Protein AF-A0A523GW34-F1 (afdb_monomer_lite)

Sequence (86 aa):
MQLNQYMPRQSAFSLLFSRYINGDITERAWAKLMHTFDKEGLSATERMAYARFMSEMIDESGNGRLNVPSSKEVKDILADLRATRN

pLDDT: mean 75.86, std 13.89, range [39.5, 91.25]

Foldseek 3Di:
DDPPPPPPPQQLVNLLVVCVVVVLADPVLVVQLVVLLPDPPDDPVLNSVLSNVQSVQSVVCVNPDRPRDGSVVSVVVVVVVVVVVD

Structure (mmCIF, N/CA/C/O backbone):
data_AF-A0A523GW34-F1
#
_entry.id   AF-A0A523GW34-F1
#
loop_
_atom_site.group_PDB
_atom_site.id
_atom_site.type_symbol
_atom_site.label_atom_id
_atom_site.label_alt_id
_atom_site.label_comp_id
_atom_site.label_asym_id
_atom_site.label_entity_id
_atom_site.label_seq_id
_atom_site.pdbx_PDB_ins_code
_atom_site.Cartn_x
_atom_site.Cartn_y
_atom_site.Cartn_z
_atom_site.occupancy
_atom_site.B_iso_or_equiv
_atom_site.auth_seq_id
_atom_site.auth_comp_id
_atom_site.auth_asym_id
_atom_site.auth_atom_id
_atom_site.pdbx_PDB_model_num
ATOM 1 N N . MET A 1 1 ? 25.854 -21.979 24.681 1.00 42.22 1 MET A N 1
ATOM 2 C CA . MET A 1 1 ? 25.398 -20.577 24.572 1.00 42.22 1 MET A CA 1
ATOM 3 C C . MET A 1 1 ? 24.470 -20.488 23.373 1.00 42.22 1 MET A C 1
ATOM 5 O O . MET A 1 1 ? 24.950 -20.551 22.251 1.00 42.22 1 MET A O 1
ATOM 9 N N . GLN A 1 2 ? 23.154 -20.466 23.591 1.00 43.91 2 GLN A N 1
ATOM 10 C CA . GLN A 1 2 ? 22.195 -20.210 22.515 1.00 43.91 2 GLN A CA 1
ATOM 11 C C . GLN A 1 2 ? 22.047 -18.694 22.396 1.00 43.91 2 GLN A C 1
ATOM 13 O O . GLN A 1 2 ? 21.574 -18.040 23.324 1.00 43.91 2 GLN A O 1
ATOM 18 N N . LEU A 1 3 ? 22.527 -18.128 21.291 1.00 44.19 3 LEU A N 1
ATOM 19 C CA . LEU A 1 3 ? 22.264 -16.737 20.950 1.00 44.19 3 LEU A CA 1
ATOM 20 C C . LEU A 1 3 ? 20.783 -16.647 20.583 1.00 44.19 3 LEU A C 1
ATOM 22 O O . LEU A 1 3 ? 20.395 -17.023 19.479 1.00 44.19 3 LEU A O 1
ATOM 26 N N . ASN A 1 4 ? 19.963 -16.177 21.524 1.00 43.66 4 ASN A N 1
ATOM 27 C CA . ASN A 1 4 ? 18.636 -15.661 21.217 1.00 43.66 4 ASN A CA 1
ATOM 28 C C . ASN A 1 4 ? 18.834 -14.530 20.208 1.00 43.66 4 ASN A C 1
ATOM 30 O O . ASN A 1 4 ? 19.188 -13.407 20.573 1.00 43.66 4 ASN A O 1
ATOM 34 N N . GLN A 1 5 ? 18.659 -14.848 18.929 1.00 44.81 5 GLN A N 1
ATOM 35 C CA . GLN A 1 5 ? 18.559 -13.858 17.877 1.00 44.81 5 GLN A CA 1
ATOM 36 C C . GLN A 1 5 ? 17.279 -13.068 18.145 1.00 44.81 5 GLN A C 1
ATOM 38 O O . GLN A 1 5 ? 16.198 -13.417 17.677 1.00 44.81 5 GLN A O 1
ATOM 43 N N . TYR A 1 6 ? 17.400 -11.988 18.916 1.00 39.50 6 TYR A N 1
ATOM 44 C CA . TYR A 1 6 ? 16.483 -10.864 18.826 1.00 39.50 6 TYR A CA 1
ATOM 45 C C . TYR A 1 6 ? 16.679 -10.262 17.436 1.00 39.50 6 TYR A C 1
ATOM 47 O O . TYR A 1 6 ? 17.343 -9.244 17.270 1.00 39.50 6 TYR A O 1
ATOM 55 N N . MET A 1 7 ? 16.141 -10.924 16.412 1.00 42.38 7 MET A N 1
ATOM 56 C CA . MET A 1 7 ? 15.817 -10.231 15.180 1.00 42.38 7 MET A CA 1
ATOM 57 C C . MET A 1 7 ? 14.824 -9.148 15.603 1.00 42.38 7 MET A C 1
ATOM 59 O O . MET A 1 7 ? 13.745 -9.498 16.103 1.00 42.38 7 MET A O 1
ATOM 63 N N . PRO A 1 8 ? 15.171 -7.850 15.518 1.00 48.94 8 PRO A N 1
ATOM 64 C CA . PRO A 1 8 ? 14.182 -6.818 15.753 1.00 48.94 8 PRO A CA 1
ATOM 65 C C . PRO A 1 8 ? 13.036 -7.133 14.804 1.00 48.94 8 PRO A C 1
ATOM 67 O O . PRO A 1 8 ? 13.264 -7.341 13.612 1.00 48.94 8 PRO A O 1
ATOM 70 N N . ARG A 1 9 ? 11.822 -7.263 15.346 1.00 55.81 9 ARG A N 1
ATOM 71 C CA . ARG A 1 9 ? 10.619 -7.481 14.547 1.00 55.81 9 ARG A CA 1
ATOM 72 C C . ARG A 1 9 ? 10.523 -6.267 13.624 1.00 55.81 9 ARG A C 1
ATOM 74 O O . ARG A 1 9 ? 10.112 -5.195 14.062 1.00 55.81 9 ARG A O 1
ATOM 81 N N . GLN A 1 10 ? 11.054 -6.406 12.411 1.00 63.53 10 GLN A N 1
ATOM 82 C CA . GLN A 1 10 ? 11.266 -5.293 11.501 1.00 63.53 10 GLN A CA 1
ATOM 83 C C . GLN A 1 10 ? 9.896 -4.664 11.265 1.00 63.53 10 GLN A C 1
ATOM 85 O O . GLN A 1 10 ? 8.921 -5.375 11.012 1.00 63.53 10 GLN A O 1
ATOM 90 N N . SER A 1 11 ? 9.789 -3.349 11.452 1.00 81.38 11 SER A N 1
ATOM 91 C CA . SER A 1 11 ? 8.520 -2.663 11.225 1.00 81.38 11 SER A CA 1
ATOM 92 C C . SER A 1 11 ? 8.065 -2.965 9.798 1.00 81.38 11 SER A C 1
ATOM 94 O O . SER A 1 11 ? 8.854 -2.820 8.863 1.00 81.38 11 SER A O 1
ATOM 96 N N . ALA A 1 12 ? 6.809 -3.385 9.623 1.00 84.31 12 ALA A N 1
ATOM 97 C CA . ALA A 1 12 ? 6.258 -3.696 8.303 1.00 84.31 12 ALA A CA 1
ATOM 98 C C . ALA A 1 12 ? 6.418 -2.513 7.329 1.00 84.31 12 ALA A C 1
ATOM 100 O O . ALA A 1 12 ? 6.657 -2.705 6.142 1.00 84.31 12 ALA A O 1
ATOM 101 N N . PHE A 1 13 ? 6.386 -1.284 7.855 1.00 84.94 13 PHE A N 1
ATOM 102 C CA . PHE A 1 13 ? 6.708 -0.076 7.099 1.00 84.94 13 PHE A CA 1
ATOM 103 C C . PHE A 1 13 ? 8.169 -0.001 6.667 1.00 84.94 13 PHE A C 1
ATOM 105 O O . PHE A 1 13 ? 8.443 0.362 5.530 1.00 84.94 13 PHE A O 1
ATOM 112 N N . SER A 1 14 ? 9.108 -0.329 7.555 1.00 87.12 14 SER A N 1
ATOM 113 C CA . SER A 1 14 ? 10.536 -0.315 7.230 1.00 87.12 14 SER A CA 1
ATOM 114 C C . SER A 1 14 ? 10.874 -1.337 6.147 1.00 87.12 14 SER A C 1
ATOM 116 O O . SER A 1 14 ? 11.661 -1.021 5.262 1.00 87.12 14 SER A O 1
ATOM 118 N N . LEU A 1 15 ? 10.246 -2.517 6.181 1.00 88.06 15 LEU A N 1
ATOM 119 C CA . LEU A 1 15 ? 10.395 -3.535 5.139 1.00 88.06 15 LEU A CA 1
ATOM 120 C C . LEU A 1 15 ? 9.823 -3.064 3.792 1.00 88.06 15 LEU A C 1
ATOM 122 O O . LEU A 1 15 ? 10.465 -3.205 2.753 1.00 88.06 15 LEU A O 1
ATOM 126 N N . LEU A 1 16 ? 8.628 -2.473 3.802 1.00 88.25 16 LEU A N 1
ATOM 127 C CA . LEU A 1 16 ? 8.004 -1.955 2.586 1.00 88.25 16 LEU A CA 1
ATOM 128 C C . LEU A 1 16 ? 8.815 -0.793 1.990 1.00 88.25 16 LEU A C 1
ATOM 130 O O . LEU A 1 16 ? 9.006 -0.720 0.779 1.00 88.25 16 LEU A O 1
ATOM 134 N N . PHE A 1 17 ? 9.349 0.083 2.844 1.00 88.69 17 PHE A N 1
ATOM 135 C CA . PHE A 1 17 ? 10.218 1.179 2.429 1.00 88.69 17 PHE A CA 1
ATOM 136 C C . PHE A 1 17 ? 11.540 0.673 1.841 1.00 88.69 17 PHE A C 1
ATOM 138 O O . PHE A 1 17 ? 11.953 1.151 0.788 1.00 88.69 17 PHE A O 1
ATOM 145 N N . SER A 1 18 ? 12.183 -0.331 2.451 1.00 90.44 18 SER A N 1
ATOM 146 C CA . SER A 1 18 ? 13.418 -0.897 1.892 1.00 90.44 18 SER A CA 1
ATOM 147 C C . SER A 1 18 ? 13.199 -1.525 0.515 1.00 90.44 18 SER A C 1
ATOM 149 O O . SER A 1 18 ? 14.043 -1.371 -0.359 1.00 90.44 18 SER A O 1
ATOM 151 N N . ARG A 1 19 ? 12.046 -2.167 0.289 1.00 87.12 19 ARG A N 1
ATOM 152 C CA . ARG A 1 19 ? 11.670 -2.724 -1.024 1.00 87.12 19 ARG A CA 1
ATOM 153 C C . ARG A 1 19 ? 11.500 -1.649 -2.092 1.00 87.12 19 ARG A C 1
ATOM 155 O O . ARG A 1 19 ? 11.923 -1.836 -3.226 1.00 87.12 19 ARG A O 1
ATOM 162 N N . TYR A 1 20 ? 10.924 -0.505 -1.733 1.00 89.31 20 TYR A N 1
ATOM 163 C CA . TYR A 1 20 ? 10.864 0.644 -2.634 1.00 89.31 20 TYR A CA 1
ATOM 164 C C . TYR A 1 20 ? 12.263 1.154 -3.004 1.00 89.31 20 TYR A C 1
ATOM 166 O O . TYR A 1 20 ? 12.556 1.309 -4.187 1.00 89.31 20 TYR A O 1
ATOM 174 N N . ILE A 1 21 ? 13.155 1.320 -2.022 1.00 91.25 21 ILE A N 1
ATOM 175 C CA . ILE A 1 21 ? 14.542 1.751 -2.270 1.00 91.25 21 ILE A CA 1
ATOM 176 C C . ILE A 1 21 ? 15.307 0.752 -3.152 1.00 91.25 21 ILE A C 1
ATOM 178 O O . ILE A 1 21 ? 16.083 1.168 -4.010 1.00 91.25 21 ILE A O 1
ATOM 182 N N . ASN A 1 22 ? 15.061 -0.549 -2.986 1.00 89.44 22 ASN A N 1
ATOM 183 C CA . ASN A 1 22 ? 15.685 -1.600 -3.794 1.00 89.44 22 ASN A CA 1
ATOM 184 C C . ASN A 1 22 ? 15.097 -1.727 -5.212 1.00 89.44 22 ASN A C 1
ATOM 186 O O . ASN A 1 22 ? 15.640 -2.465 -6.029 1.00 89.44 22 ASN A O 1
ATOM 190 N N . GLY A 1 23 ? 14.013 -1.007 -5.522 1.00 87.12 23 GLY A N 1
ATOM 191 C CA . GLY A 1 23 ? 13.357 -1.043 -6.829 1.00 87.12 23 GLY A CA 1
ATOM 192 C C . GLY A 1 23 ? 12.315 -2.153 -6.998 1.00 87.12 23 GLY A C 1
ATOM 193 O O . GLY A 1 23 ? 11.710 -2.247 -8.065 1.00 87.12 23 GLY A O 1
ATOM 194 N N . ASP A 1 24 ? 12.036 -2.935 -5.951 1.00 86.38 24 ASP A N 1
ATOM 195 C CA . ASP A 1 24 ? 10.997 -3.978 -5.961 1.00 86.38 24 ASP A CA 1
ATOM 196 C C . ASP A 1 24 ? 9.583 -3.372 -6.054 1.00 86.38 24 ASP A C 1
ATOM 198 O O . ASP A 1 24 ? 8.621 -4.028 -6.456 1.00 86.38 24 ASP A O 1
ATOM 202 N N . ILE A 1 25 ? 9.440 -2.094 -5.684 1.00 88.00 25 ILE A N 1
ATOM 203 C CA . ILE A 1 25 ? 8.193 -1.331 -5.769 1.00 88.00 25 ILE A CA 1
ATOM 204 C C . ILE A 1 25 ? 8.405 -0.150 -6.710 1.00 88.00 25 ILE A C 1
ATOM 206 O O . ILE A 1 25 ? 9.209 0.739 -6.452 1.00 88.00 25 ILE A O 1
ATOM 210 N N . THR A 1 26 ? 7.624 -0.097 -7.788 1.00 87.38 26 THR A N 1
ATOM 211 C CA . THR A 1 26 ? 7.637 1.062 -8.695 1.00 87.38 26 THR A CA 1
ATOM 212 C C . THR A 1 26 ? 7.155 2.335 -7.991 1.00 87.38 26 THR A C 1
ATOM 214 O O . THR A 1 26 ? 6.247 2.270 -7.164 1.00 87.38 26 THR A O 1
ATOM 217 N N . GLU A 1 27 ? 7.639 3.507 -8.413 1.00 87.88 27 GLU A N 1
ATOM 218 C CA . GLU A 1 27 ? 7.173 4.815 -7.911 1.00 87.88 27 GLU A CA 1
ATOM 219 C C . GLU A 1 27 ? 5.643 4.952 -7.934 1.00 87.88 27 GLU A C 1
ATOM 221 O O . GLU A 1 27 ? 5.015 5.424 -6.991 1.00 87.88 27 GLU A O 1
ATOM 226 N N . ARG A 1 28 ? 5.004 4.464 -9.003 1.00 86.75 28 ARG A N 1
ATOM 227 C CA . ARG A 1 28 ? 3.543 4.499 -9.139 1.00 86.75 28 ARG A CA 1
ATOM 228 C C . ARG A 1 28 ? 2.843 3.647 -8.078 1.00 86.75 28 ARG A C 1
ATOM 230 O O . ARG A 1 28 ? 1.793 4.043 -7.577 1.00 86.75 28 ARG A O 1
ATOM 237 N N . ALA A 1 29 ? 3.375 2.463 -7.787 1.00 85.56 29 ALA A N 1
ATOM 238 C CA . ALA A 1 29 ? 2.845 1.597 -6.739 1.00 85.56 29 ALA A CA 1
ATOM 239 C C . ALA A 1 29 ? 3.088 2.219 -5.357 1.00 85.56 29 ALA A C 1
ATOM 241 O O . ALA A 1 29 ? 2.166 2.274 -4.548 1.00 85.56 29 ALA A O 1
ATOM 242 N N . TRP A 1 30 ? 4.280 2.774 -5.136 1.00 89.88 30 TRP A N 1
ATOM 243 C CA . TRP A 1 30 ? 4.640 3.478 -3.911 1.00 89.88 30 TRP A CA 1
ATOM 244 C C . TRP A 1 30 ? 3.707 4.659 -3.618 1.00 89.88 30 TRP A C 1
ATOM 246 O O . TRP A 1 30 ? 3.115 4.723 -2.543 1.00 89.88 30 TRP A O 1
ATOM 256 N N . ALA A 1 31 ? 3.453 5.524 -4.601 1.00 88.44 31 ALA A N 1
ATOM 257 C CA . ALA A 1 31 ? 2.531 6.649 -4.456 1.00 88.44 31 ALA A CA 1
ATOM 258 C C . ALA A 1 31 ? 1.105 6.205 -4.071 1.00 88.44 31 ALA A C 1
ATOM 260 O O . ALA A 1 31 ? 0.460 6.839 -3.236 1.00 88.44 31 ALA A O 1
ATOM 261 N N . LYS A 1 32 ? 0.611 5.088 -4.625 1.00 86.12 32 LYS A N 1
ATOM 262 C CA . LYS A 1 32 ? -0.699 4.517 -4.250 1.00 86.12 32 LYS A CA 1
ATOM 263 C C . LYS A 1 32 ? -0.722 3.996 -2.813 1.00 86.12 32 LYS A C 1
ATOM 265 O O . LYS A 1 32 ? -1.732 4.153 -2.121 1.00 86.12 32 LYS A O 1
ATOM 270 N N . LEU A 1 33 ? 0.370 3.372 -2.373 1.00 87.44 33 LEU A N 1
ATOM 271 C CA . LEU A 1 33 ? 0.526 2.892 -1.001 1.00 87.44 33 LEU A CA 1
ATOM 272 C C . LEU A 1 33 ? 0.508 4.066 -0.020 1.00 87.44 33 LEU A C 1
ATOM 274 O O . LEU A 1 33 ? -0.303 4.059 0.904 1.00 87.44 33 LEU A O 1
ATOM 278 N N . MET A 1 34 ? 1.302 5.107 -0.280 1.00 88.38 34 MET A N 1
ATOM 279 C CA . MET A 1 34 ? 1.357 6.311 0.558 1.00 88.38 34 MET A CA 1
ATOM 280 C C . MET A 1 34 ? 0.018 7.045 0.592 1.00 88.38 34 MET A C 1
ATOM 282 O O . MET A 1 34 ? -0.489 7.326 1.672 1.00 88.38 34 MET A O 1
ATOM 286 N N . HIS A 1 35 ? -0.643 7.219 -0.557 1.00 87.19 35 HIS A N 1
ATOM 287 C CA . HIS A 1 35 ? -1.990 7.796 -0.599 1.00 87.19 35 HIS A CA 1
ATOM 288 C C . HIS A 1 35 ? -3.000 7.008 0.251 1.00 87.19 35 HIS A C 1
ATOM 290 O O . HIS A 1 35 ? -3.900 7.581 0.863 1.00 87.19 35 HIS A O 1
ATOM 296 N N . THR A 1 36 ? -2.856 5.684 0.301 1.00 83.94 36 THR A N 1
ATOM 297 C CA . THR A 1 36 ? -3.698 4.841 1.150 1.00 83.94 36 THR A CA 1
ATOM 298 C C . THR A 1 36 ? -3.360 5.036 2.626 1.00 83.94 36 THR A C 1
ATOM 300 O O . THR A 1 36 ? -4.280 5.196 3.420 1.00 83.94 36 THR A O 1
ATOM 303 N N . PHE A 1 37 ? -2.077 5.083 2.997 1.00 83.56 37 PHE A N 1
ATOM 304 C CA . PHE A 1 37 ? -1.642 5.311 4.380 1.00 83.56 37 PHE A CA 1
ATOM 305 C C . PHE A 1 37 ? -2.027 6.688 4.925 1.00 83.56 37 PHE A C 1
ATOM 307 O O . PHE A 1 37 ? -2.418 6.786 6.089 1.00 83.56 37 PHE A O 1
ATOM 314 N N . ASP A 1 38 ? -1.958 7.722 4.091 1.00 82.81 38 ASP A N 1
ATOM 315 C CA . ASP A 1 38 ? -2.282 9.103 4.461 1.00 82.81 38 ASP A CA 1
ATOM 316 C C . ASP A 1 38 ? -3.789 9.348 4.580 1.00 82.81 38 ASP A C 1
ATOM 318 O O . ASP A 1 38 ? -4.223 10.382 5.089 1.00 82.81 38 ASP A O 1
ATOM 322 N N . LYS A 1 39 ? -4.614 8.388 4.153 1.00 78.69 39 LYS A N 1
ATOM 323 C CA . LYS A 1 39 ? -6.065 8.504 4.221 1.00 78.69 39 LYS A CA 1
ATOM 324 C C . LYS A 1 39 ? -6.539 8.593 5.671 1.00 78.69 39 LYS A C 1
ATOM 326 O O . LYS A 1 39 ? -6.227 7.743 6.513 1.00 78.69 39 LYS A O 1
ATOM 331 N N . GLU A 1 40 ? -7.352 9.608 5.944 1.00 70.62 40 GLU A N 1
ATOM 332 C CA . GLU A 1 40 ? -8.036 9.748 7.225 1.00 70.62 40 GLU A CA 1
ATOM 333 C C . GLU A 1 40 ? -8.917 8.518 7.503 1.00 70.62 40 GLU A C 1
ATOM 335 O O . GLU A 1 40 ? -9.604 8.001 6.616 1.00 70.62 40 GLU A O 1
ATOM 340 N N . GLY A 1 41 ? -8.880 8.032 8.747 1.00 71.88 41 GLY A N 1
ATOM 341 C CA . GLY A 1 41 ? -9.680 6.889 9.201 1.00 71.88 41 GLY A CA 1
ATOM 342 C C . GLY A 1 41 ? -8.959 5.537 9.242 1.00 71.88 41 GLY A C 1
ATOM 343 O O . GLY A 1 41 ? -9.586 4.557 9.652 1.00 71.88 41 GLY A O 1
ATOM 344 N N . LEU A 1 42 ? -7.673 5.473 8.872 1.00 78.94 42 LEU A N 1
ATOM 345 C CA . LEU A 1 42 ? -6.806 4.326 9.167 1.00 78.94 42 LEU A CA 1
ATOM 346 C C . LEU A 1 42 ? -6.091 4.503 10.507 1.00 78.94 42 LEU A C 1
ATOM 348 O O . LEU A 1 42 ? -5.296 5.430 10.679 1.00 78.94 42 LEU A O 1
ATOM 352 N N . SER A 1 43 ? -6.310 3.570 11.427 1.00 83.69 43 SER A N 1
ATOM 353 C CA . SER A 1 43 ? -5.525 3.444 12.655 1.00 83.69 43 SER A CA 1
ATOM 354 C C . SER A 1 43 ? -4.083 3.009 12.365 1.00 83.69 43 SER A C 1
ATOM 356 O O . SER A 1 43 ? -3.786 2.406 11.331 1.00 83.69 43 SER A O 1
ATOM 358 N N . ALA A 1 44 ? -3.174 3.251 13.313 1.00 81.19 44 ALA A N 1
ATOM 359 C CA . ALA A 1 44 ? -1.788 2.787 13.208 1.00 81.19 44 ALA A CA 1
ATOM 360 C C . ALA A 1 44 ? -1.698 1.264 12.976 1.00 81.19 44 ALA A C 1
ATOM 362 O O . ALA A 1 44 ? -0.889 0.804 12.173 1.00 81.19 44 ALA A O 1
ATOM 363 N N . THR A 1 45 ? -2.569 0.485 13.624 1.00 82.06 45 THR A N 1
ATOM 364 C CA . THR A 1 45 ? -2.643 -0.972 13.456 1.00 82.06 45 THR A CA 1
ATOM 365 C C . THR A 1 45 ? -3.063 -1.373 12.046 1.00 82.06 45 THR A C 1
ATOM 367 O O . THR A 1 45 ? -2.444 -2.260 11.464 1.00 82.06 45 THR A O 1
ATOM 370 N N . GLU A 1 46 ? -4.061 -0.705 11.466 1.00 82.00 46 GLU A N 1
ATOM 371 C CA . GLU A 1 46 ? -4.514 -0.979 10.094 1.00 82.00 46 GLU A CA 1
ATOM 372 C C . GLU A 1 46 ? -3.441 -0.606 9.067 1.00 82.00 46 GLU A C 1
ATOM 374 O O . GLU A 1 46 ? -3.204 -1.363 8.127 1.00 82.00 46 GLU A O 1
ATOM 379 N N . ARG A 1 47 ? -2.715 0.500 9.282 1.00 84.81 47 ARG A N 1
ATOM 380 C CA . ARG A 1 47 ? -1.571 0.871 8.433 1.00 84.81 47 ARG A CA 1
ATOM 381 C C . ARG A 1 47 ? -0.465 -0.187 8.492 1.00 84.81 47 ARG A C 1
ATOM 383 O O . ARG A 1 47 ? 0.060 -0.576 7.455 1.00 84.81 47 ARG A O 1
ATOM 390 N N . MET A 1 48 ? -0.133 -0.699 9.680 1.00 84.06 48 MET A N 1
ATOM 391 C CA . MET A 1 48 ? 0.860 -1.776 9.821 1.00 84.06 48 MET A CA 1
ATOM 392 C C . MET A 1 48 ? 0.400 -3.089 9.178 1.00 84.06 48 MET A C 1
ATOM 394 O O . MET A 1 48 ? 1.200 -3.753 8.521 1.00 84.06 48 MET A O 1
ATOM 398 N N . ALA A 1 49 ? -0.873 -3.458 9.343 1.00 84.00 49 ALA A N 1
ATOM 399 C CA . ALA A 1 49 ? -1.444 -4.649 8.718 1.00 84.00 49 ALA A CA 1
ATOM 400 C C . ALA A 1 49 ? -1.413 -4.544 7.187 1.00 84.00 49 ALA A C 1
ATOM 402 O O . ALA A 1 49 ? -0.988 -5.484 6.518 1.00 84.00 49 ALA A O 1
ATOM 403 N N . TYR A 1 50 ? -1.765 -3.377 6.640 1.00 84.50 50 TYR A N 1
ATOM 404 C CA . TYR A 1 50 ? -1.699 -3.121 5.204 1.00 84.50 50 TYR A CA 1
ATOM 405 C C . TYR A 1 50 ? -0.258 -3.165 4.675 1.00 84.50 50 TYR A C 1
ATOM 407 O O . TYR A 1 50 ? 0.007 -3.814 3.668 1.00 84.50 50 TYR A O 1
ATOM 415 N N . ALA A 1 51 ? 0.706 -2.561 5.381 1.00 87.31 51 ALA A N 1
ATOM 416 C CA . ALA A 1 51 ? 2.117 -2.621 4.992 1.00 87.31 51 ALA A CA 1
ATOM 417 C C . ALA A 1 51 ? 2.669 -4.059 4.975 1.00 87.31 51 ALA A C 1
ATOM 419 O O . ALA A 1 51 ? 3.448 -4.423 4.089 1.00 87.31 51 ALA A O 1
ATOM 420 N N . ARG A 1 52 ? 2.239 -4.887 5.935 1.00 85.69 52 ARG A N 1
ATOM 421 C CA . ARG A 1 52 ? 2.603 -6.305 5.993 1.00 85.69 52 ARG A CA 1
ATOM 422 C C . ARG A 1 52 ? 2.008 -7.077 4.818 1.00 85.69 52 ARG A C 1
ATOM 424 O O . ARG A 1 52 ? 2.764 -7.722 4.103 1.00 85.69 52 ARG A O 1
ATOM 431 N N . PHE A 1 53 ? 0.703 -6.937 4.590 1.00 84.94 53 PHE A N 1
ATOM 432 C CA . PHE A 1 53 ? 0.008 -7.559 3.461 1.00 84.94 53 PHE A CA 1
ATOM 433 C C . PHE A 1 53 ? 0.691 -7.231 2.129 1.00 84.94 53 PHE A C 1
ATOM 435 O O . PHE A 1 53 ? 0.975 -8.116 1.331 1.00 84.94 53 PHE A O 1
ATOM 442 N N . MET A 1 54 ? 1.043 -5.962 1.911 1.00 86.44 54 MET A N 1
ATOM 443 C CA . MET A 1 54 ? 1.706 -5.552 0.675 1.00 86.44 54 MET A CA 1
ATOM 444 C C . MET A 1 54 ? 3.118 -6.126 0.535 1.00 86.44 54 MET A C 1
ATOM 446 O O . MET A 1 54 ? 3.528 -6.427 -0.580 1.00 86.44 54 MET A O 1
ATOM 450 N N . SER A 1 55 ? 3.849 -6.305 1.638 1.00 84.50 55 SER A N 1
ATOM 451 C CA . SER A 1 55 ? 5.165 -6.956 1.613 1.00 84.50 55 SER A CA 1
ATOM 452 C C . SER A 1 55 ? 5.054 -8.438 1.244 1.00 84.50 55 SER A C 1
ATOM 454 O O . SER A 1 55 ? 5.828 -8.908 0.417 1.00 84.50 55 SER A O 1
ATOM 456 N N . GLU A 1 56 ? 4.062 -9.139 1.802 1.00 83.56 56 GLU A N 1
ATOM 457 C CA . GLU A 1 56 ? 3.771 -10.548 1.495 1.00 83.56 56 GLU A CA 1
ATOM 458 C C . GLU A 1 56 ? 3.353 -10.714 0.020 1.00 83.56 56 GLU A C 1
ATOM 460 O O . GLU A 1 56 ? 3.891 -11.561 -0.686 1.00 83.56 56 GLU A O 1
ATOM 465 N N . MET A 1 57 ? 2.506 -9.819 -0.499 1.00 83.12 57 MET A N 1
ATOM 466 C CA . MET A 1 57 ? 2.110 -9.813 -1.915 1.00 83.12 57 MET A CA 1
ATOM 467 C C . MET A 1 57 ? 3.289 -9.602 -2.877 1.00 83.12 57 MET A C 1
ATOM 469 O O . MET A 1 57 ? 3.298 -10.159 -3.974 1.00 83.12 57 MET A O 1
ATOM 473 N N . ILE A 1 58 ? 4.282 -8.78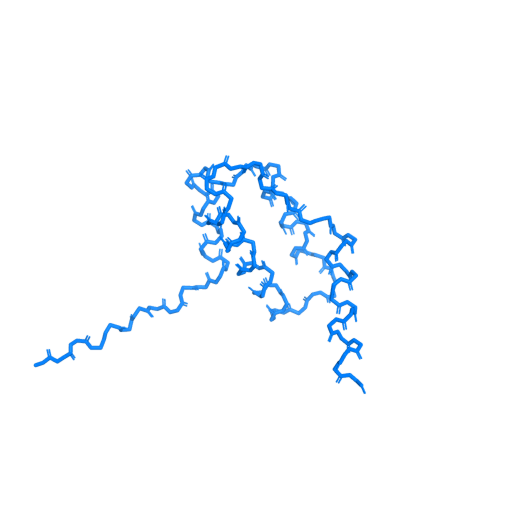8 -2.498 1.00 79.12 58 ILE A N 1
ATOM 474 C CA . ILE A 1 58 ? 5.492 -8.592 -3.313 1.00 79.12 58 ILE A CA 1
ATOM 475 C C . ILE A 1 58 ? 6.293 -9.894 -3.375 1.00 79.12 58 ILE A C 1
ATOM 477 O O . ILE A 1 58 ? 6.683 -10.298 -4.471 1.00 79.12 58 ILE A O 1
ATOM 481 N N . ASP A 1 59 ? 6.474 -10.567 -2.237 1.00 78.56 59 ASP A N 1
ATOM 482 C CA . ASP A 1 59 ? 7.187 -11.848 -2.163 1.00 78.56 59 ASP A CA 1
ATOM 483 C C . ASP A 1 59 ? 6.500 -12.944 -2.983 1.00 78.56 59 ASP A C 1
ATOM 485 O O . ASP A 1 59 ? 7.164 -13.658 -3.733 1.00 78.56 59 ASP A O 1
ATOM 489 N N . GLU A 1 60 ? 5.171 -13.037 -2.906 1.00 75.44 60 GLU A N 1
ATOM 490 C CA . GLU A 1 60 ? 4.391 -14.014 -3.676 1.00 75.44 60 GLU A CA 1
ATOM 491 C C . GLU A 1 60 ? 4.391 -13.719 -5.180 1.00 75.44 60 GLU A C 1
ATOM 493 O O . GLU A 1 60 ? 4.366 -14.637 -6.001 1.00 75.44 60 GLU A O 1
ATOM 498 N N . SER A 1 61 ? 4.442 -12.441 -5.565 1.00 68.81 61 SER A N 1
ATOM 499 C CA . SER A 1 61 ? 4.427 -12.047 -6.976 1.00 68.81 61 SER A CA 1
ATOM 500 C C . SER A 1 61 ? 5.749 -12.314 -7.703 1.00 68.81 61 SER A C 1
ATOM 502 O O . SER A 1 61 ? 5.753 -12.356 -8.934 1.00 68.81 61 SER A O 1
ATOM 504 N N . GLY A 1 62 ? 6.861 -12.481 -6.975 1.00 57.81 62 GLY A N 1
ATOM 505 C CA . GLY A 1 62 ? 8.152 -12.953 -7.487 1.00 57.81 62 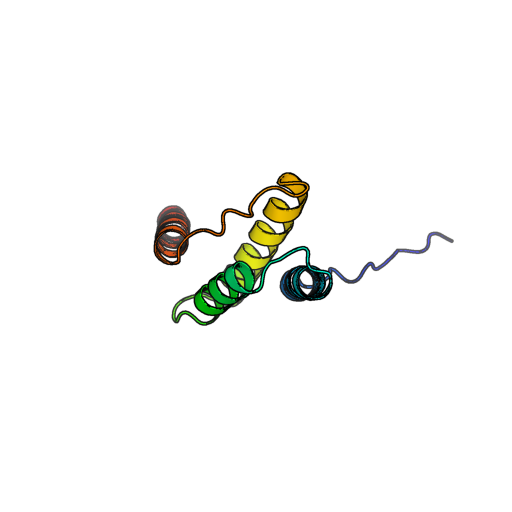GLY A CA 1
ATOM 506 C C . GLY A 1 62 ? 8.784 -12.174 -8.654 1.00 57.81 62 GLY A C 1
ATOM 507 O O . GLY A 1 62 ? 9.733 -12.707 -9.221 1.00 57.81 62 GLY A O 1
ATOM 508 N N . ASN A 1 63 ? 8.263 -10.981 -9.014 1.00 56.22 63 ASN A N 1
ATOM 509 C CA . ASN A 1 63 ? 8.575 -10.068 -10.152 1.00 56.22 63 ASN A CA 1
ATOM 510 C C . ASN A 1 63 ? 7.357 -9.705 -11.039 1.00 56.22 63 ASN A C 1
ATOM 512 O O . ASN A 1 63 ? 7.489 -8.998 -12.042 1.00 56.22 63 ASN A O 1
ATOM 516 N N . GLY A 1 64 ? 6.155 -10.177 -10.706 1.00 56.56 64 GLY A N 1
ATOM 517 C CA . GLY A 1 64 ? 4.912 -9.789 -11.370 1.00 56.56 64 GLY A CA 1
ATOM 518 C C . GLY A 1 64 ? 4.486 -8.353 -11.049 1.00 56.56 64 GLY A C 1
ATOM 519 O O . GLY A 1 64 ? 4.854 -7.781 -10.026 1.00 56.56 64 GLY A O 1
ATOM 520 N N . ARG A 1 65 ? 3.669 -7.752 -11.926 1.00 59.78 65 ARG A N 1
ATOM 521 C CA . ARG A 1 65 ? 3.039 -6.445 -11.673 1.00 59.78 65 ARG A CA 1
ATOM 522 C C . ARG A 1 65 ? 2.282 -6.497 -10.342 1.00 59.78 65 ARG A C 1
ATOM 524 O O . ARG A 1 65 ? 1.205 -7.083 -10.286 1.00 59.78 65 ARG A O 1
ATOM 531 N N . LEU A 1 66 ? 2.830 -5.857 -9.308 1.00 68.31 66 LEU A N 1
ATOM 532 C CA . LEU A 1 66 ? 2.189 -5.727 -8.003 1.00 68.31 66 LEU A CA 1
ATOM 533 C C . LEU A 1 66 ? 0.799 -5.106 -8.180 1.00 68.31 66 LEU A C 1
ATOM 535 O O . LEU A 1 66 ? 0.673 -3.926 -8.532 1.00 68.31 66 LEU A O 1
ATOM 539 N N . ASN A 1 67 ? -0.247 -5.898 -7.949 1.00 71.12 67 ASN A N 1
ATOM 540 C CA . ASN A 1 67 ? -1.611 -5.395 -7.980 1.00 71.12 67 ASN A CA 1
ATOM 541 C C . ASN A 1 67 ? -1.917 -4.725 -6.639 1.00 71.12 67 ASN A C 1
ATOM 543 O O . ASN A 1 67 ? -2.418 -5.355 -5.714 1.00 71.12 67 ASN A O 1
ATOM 547 N N . VAL A 1 68 ? -1.536 -3.451 -6.518 1.00 73.88 68 VAL A N 1
ATOM 548 C CA . VAL A 1 68 ? -1.848 -2.643 -5.335 1.00 73.88 68 VAL A CA 1
ATOM 549 C C . VAL A 1 68 ? -3.358 -2.391 -5.307 1.00 73.88 68 VAL A C 1
ATOM 551 O O . VAL A 1 68 ? -3.850 -1.747 -6.246 1.00 73.88 68 VAL A O 1
ATOM 554 N N . PRO A 1 69 ? -4.076 -2.831 -4.254 1.00 75.12 69 PRO A N 1
ATOM 555 C CA . PRO A 1 69 ? -5.500 -2.568 -4.117 1.00 75.12 69 PRO A CA 1
ATOM 556 C C . PRO A 1 69 ? -5.791 -1.071 -4.210 1.00 75.12 69 PRO A C 1
ATOM 558 O O . PRO A 1 69 ? -5.050 -0.223 -3.702 1.00 75.12 69 PRO A O 1
ATOM 561 N N . SER A 1 70 ? -6.884 -0.724 -4.877 1.00 75.06 70 SER A N 1
ATOM 562 C CA . SER A 1 70 ? -7.374 0.644 -4.911 1.00 75.06 70 SER A CA 1
ATOM 563 C C . SER A 1 70 ? -7.802 1.096 -3.518 1.00 75.06 70 SER A C 1
ATOM 565 O O . SER A 1 70 ? -8.222 0.319 -2.661 1.00 75.06 70 SER A O 1
ATOM 567 N N . SER A 1 71 ? -7.798 2.407 -3.297 1.00 70.06 71 SER A N 1
ATOM 568 C CA . SER A 1 71 ? -8.232 2.974 -2.020 1.00 70.06 71 SER A CA 1
ATOM 569 C C . SER A 1 71 ? -9.720 2.746 -1.707 1.00 70.06 71 SER A C 1
ATOM 571 O O . SER A 1 71 ? -10.150 3.090 -0.602 1.00 70.06 71 SER A O 1
ATOM 573 N N . LYS A 1 72 ? -10.515 2.252 -2.670 1.00 76.50 72 LYS A N 1
ATOM 574 C CA . LYS A 1 72 ? -11.885 1.773 -2.454 1.00 76.50 72 LYS A CA 1
ATOM 575 C C . LYS A 1 72 ? -11.864 0.342 -1.918 1.00 76.50 72 LYS A C 1
ATOM 577 O O . LYS A 1 72 ? -12.414 0.119 -0.853 1.00 76.50 72 LYS A O 1
ATOM 582 N N . GLU A 1 73 ? -11.135 -0.564 -2.565 1.00 79.00 73 GLU A N 1
ATOM 583 C CA . GLU A 1 73 ? -10.991 -1.956 -2.105 1.00 79.00 73 GLU A CA 1
ATOM 584 C C . GLU A 1 73 ? -10.434 -2.032 -0.681 1.00 79.00 73 GLU A C 1
ATOM 5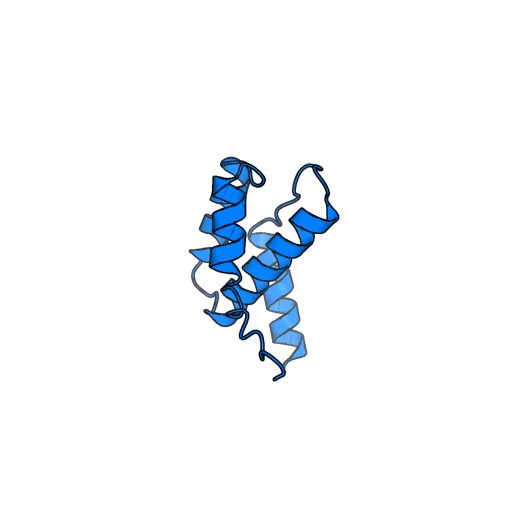86 O O . GLU A 1 73 ? -10.953 -2.773 0.145 1.00 79.00 73 GLU A O 1
ATOM 591 N N . VAL A 1 74 ? -9.446 -1.196 -0.343 1.00 78.00 74 VAL A N 1
ATOM 592 C CA . VAL A 1 74 ? -8.925 -1.126 1.034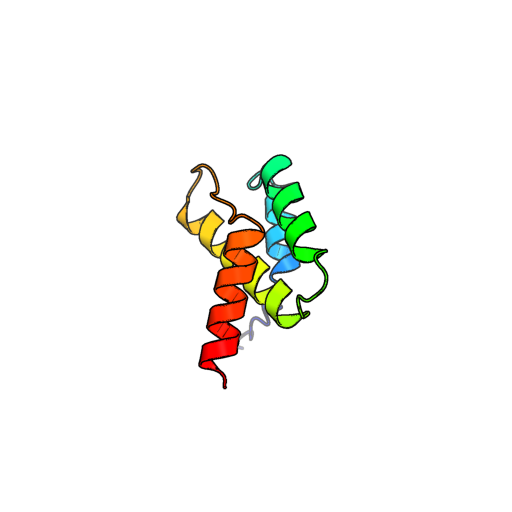 1.00 78.00 74 VAL A CA 1
ATOM 593 C C . VAL A 1 74 ? -10.001 -0.671 2.021 1.00 78.00 74 VAL A C 1
ATOM 595 O O . VAL A 1 74 ? -10.080 -1.195 3.127 1.00 78.00 74 VAL A O 1
ATOM 598 N N . LYS A 1 75 ? -10.849 0.293 1.639 1.00 77.06 75 LYS A N 1
ATOM 599 C CA . LYS A 1 75 ? -11.965 0.734 2.488 1.00 77.06 75 LYS A CA 1
ATOM 600 C C . LYS A 1 75 ? -12.985 -0.381 2.693 1.00 77.06 75 LYS A C 1
ATOM 602 O O . LYS A 1 75 ? -13.435 -0.549 3.820 1.00 77.06 75 LYS A O 1
ATOM 607 N N . ASP A 1 76 ? -13.315 -1.108 1.633 1.00 81.25 76 ASP A N 1
ATOM 608 C CA . ASP A 1 76 ? -14.305 -2.183 1.667 1.00 81.25 76 ASP A CA 1
ATOM 609 C C . ASP A 1 76 ? -13.803 -3.335 2.562 1.00 81.25 76 ASP A C 1
ATOM 611 O O . ASP A 1 76 ? -14.486 -3.715 3.507 1.00 81.25 76 ASP A O 1
ATOM 615 N N . ILE A 1 77 ? -12.543 -3.763 2.398 1.00 76.38 77 ILE A N 1
ATOM 616 C CA . ILE A 1 77 ? -11.905 -4.778 3.261 1.00 76.38 77 ILE A CA 1
ATOM 617 C C . ILE A 1 77 ? -11.920 -4.351 4.736 1.00 76.38 77 ILE A C 1
ATOM 619 O O . ILE A 1 77 ? -12.213 -5.146 5.629 1.00 76.38 77 ILE A O 1
ATOM 623 N N . LEU A 1 78 ? -11.597 -3.088 5.021 1.00 75.62 78 LEU A N 1
ATOM 624 C CA . LEU A 1 78 ? -11.590 -2.583 6.395 1.00 75.62 78 LEU A CA 1
ATOM 625 C C . LEU A 1 78 ? -12.996 -2.450 6.979 1.00 75.62 78 LEU A C 1
ATOM 627 O O . LEU A 1 78 ? -13.170 -2.658 8.179 1.00 75.62 78 LEU A O 1
ATOM 631 N N . ALA A 1 79 ? -13.991 -2.109 6.159 1.00 80.31 79 ALA A N 1
ATOM 632 C CA . ALA A 1 79 ? -15.386 -2.093 6.576 1.00 80.31 79 ALA A CA 1
ATOM 633 C C . ALA A 1 79 ? -15.853 -3.505 6.962 1.00 80.31 79 ALA A C 1
ATOM 635 O O . ALA A 1 79 ? -16.403 -3.672 8.051 1.00 80.31 79 ALA A O 1
ATOM 636 N N . ASP A 1 80 ? -15.534 -4.516 6.152 1.00 77.19 80 ASP A N 1
ATOM 637 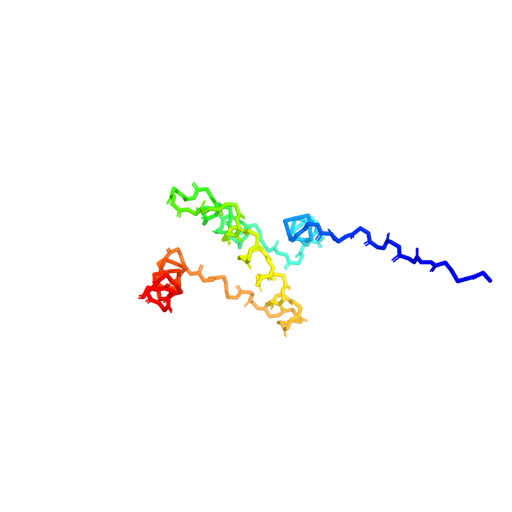C CA . ASP A 1 80 ? -15.872 -5.919 6.421 1.00 77.19 80 ASP A CA 1
ATOM 638 C C . ASP A 1 80 ? -15.192 -6.445 7.695 1.00 77.19 80 ASP A C 1
ATOM 640 O O . ASP A 1 80 ? -15.827 -7.078 8.547 1.00 77.19 80 ASP A O 1
ATOM 644 N N . LEU A 1 81 ? -13.908 -6.120 7.892 1.00 72.25 81 LEU A N 1
ATOM 645 C CA . LEU A 1 81 ? -13.166 -6.487 9.105 1.00 72.25 81 LEU A CA 1
ATOM 646 C C . LEU A 1 81 ? -13.759 -5.854 10.369 1.00 72.25 81 LEU A C 1
ATOM 648 O O . LEU A 1 81 ? -13.762 -6.481 11.429 1.00 72.25 81 LEU A O 1
ATOM 652 N N . ARG A 1 82 ? -14.253 -4.614 10.276 1.00 76.38 82 ARG A N 1
ATOM 653 C CA . ARG A 1 82 ? -14.914 -3.917 11.389 1.00 76.38 82 ARG A CA 1
ATOM 654 C C . ARG A 1 82 ? -16.309 -4.482 11.655 1.00 76.38 82 ARG A C 1
ATOM 656 O O . ARG A 1 82 ? -16.669 -4.631 12.817 1.00 76.38 82 ARG A O 1
ATOM 663 N N . ALA A 1 83 ? -17.058 -4.833 10.610 1.00 73.12 83 ALA A N 1
ATOM 664 C CA . ALA A 1 83 ? -18.389 -5.429 10.721 1.00 73.12 83 ALA A C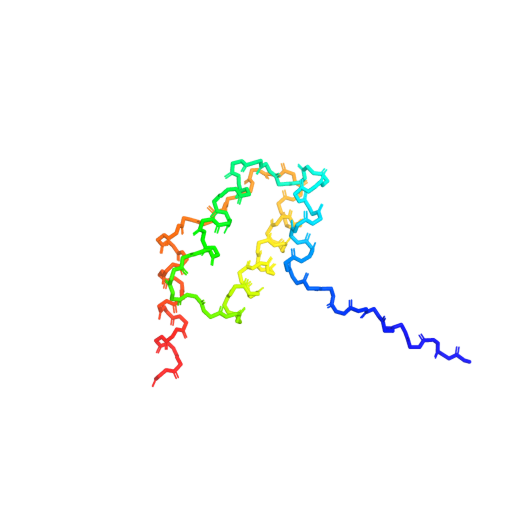A 1
ATOM 665 C C . ALA A 1 83 ? -18.358 -6.825 11.357 1.00 73.12 83 ALA A C 1
ATOM 667 O O . ALA A 1 83 ? -19.231 -7.148 12.147 1.00 73.12 83 ALA A O 1
ATOM 668 N N . THR A 1 84 ? -17.320 -7.618 11.082 1.00 61.91 84 THR A N 1
ATOM 669 C CA . THR A 1 84 ? -17.136 -8.959 11.677 1.00 61.91 84 THR A CA 1
ATOM 670 C C . THR A 1 84 ? -16.757 -8.903 13.167 1.00 61.91 84 THR A C 1
ATOM 672 O O . THR A 1 84 ? -16.767 -9.915 13.863 1.00 61.91 84 THR A O 1
ATOM 675 N N . ARG A 1 85 ? -16.373 -7.722 13.667 1.00 56.84 85 ARG A N 1
ATOM 676 C CA . ARG A 1 85 ? -15.899 -7.505 15.040 1.00 56.84 85 ARG A CA 1
ATOM 677 C C . ARG A 1 85 ? -16.975 -6.959 15.990 1.00 56.84 85 ARG A C 1
ATOM 679 O O . ARG A 1 85 ? -16.679 -6.834 17.178 1.00 56.84 85 ARG A O 1
ATOM 686 N N . ASN A 1 86 ? -18.159 -6.636 15.464 1.00 47.94 86 ASN A N 1
ATOM 687 C CA . ASN A 1 86 ? -19.360 -6.200 16.189 1.00 47.94 86 ASN A CA 1
ATOM 688 C C . ASN A 1 86 ? -20.426 -7.296 16.153 1.00 47.94 86 ASN A C 1
ATOM 690 O O . ASN A 1 86 ? -21.219 -7.344 17.116 1.00 47.94 86 ASN A O 1
#

Radius of gyration: 14.83 Å; chains: 1; bounding box: 45×30×36 Å

Secondary structure (DSSP, 8-state):
-----------HHHHHHHHHHTTSS-HHHHHHHHHHHTSTT--HHHHHHHHHHHHHHHHHHTTS---PPPTTHHHHHHHHHHHTT-